Protein AF-A0A928PM96-F1 (afdb_monomer)

Radius of gyration: 25.69 Å; Cα contacts (8 Å, |Δi|>4): 127; chains: 1; bounding box: 66×66×47 Å

Sequence (135 aa):
MKKVIIVISLVLMIITLSACSSIPDGNETTSTATNEASQTASESTTKKPQATEMKVNIRINGKTFSATLEDNEAANELYEIIKNDGLTVGMSDYSGFEKVGALGHTLTSNDKQTTTEAGDIVLYQSNQIVMFYGS

Nearest PDB structures (foldseek):
  9e7f-assembly1_AE  TM=3.418E-01  e=8.487E-01  Pyrobaculum calidifontis JCM 11548
  3ic3-assembly3_D  TM=2.717E-01  e=2.785E+00  Rhodopseudomonas palustris
  3ic3-assembly3_B  TM=2.658E-01  e=3.577E+00  Rhodopseudomonas palustris

Solvent-accessible surface area (backbone atoms only — not comparable to full-atom values): 9470 Å² total; per-residue (Å²): 141,80,89,83,84,81,77,86,80,88,77,84,78,88,79,78,89,82,86,82,88,88,85,88,79,90,86,86,90,88,84,89,87,90,85,88,81,88,78,94,74,77,88,75,75,72,71,71,72,80,78,73,80,54,68,47,77,48,77,57,97,91,43,77,46,76,48,74,53,65,99,46,72,39,42,51,54,51,48,52,45,40,71,75,73,50,81,86,65,71,66,44,83,44,98,86,25,33,32,42,23,59,64,90,48,78,47,67,69,84,91,68,94,79,87,86,52,60,71,41,74,44,84,40,94,38,31,28,42,34,41,29,72,45,124

Foldseek 3Di:
DDDDDDDDDPDPDDDDDDDDDDDDDDDDDDDDDDDDDDDDDDPPPPPPPPPDFLKDWDADPNDIDIDTFDPDQQSVVVSVCCVPPRFDWDWDDDPNFKIKTFRVDFTDDDDDDDDDDQ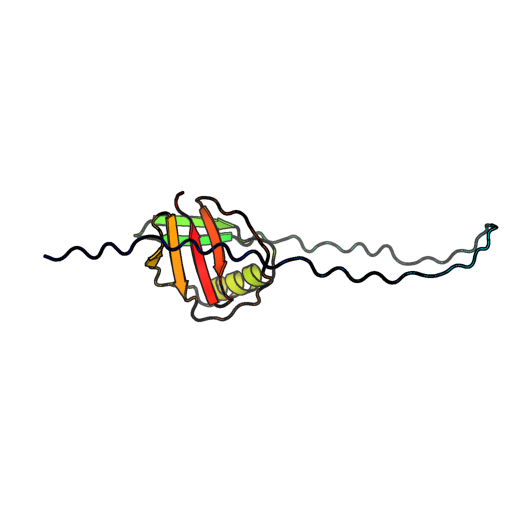QDWDDDPRTMIMHTHHD

Secondary structure (DSSP, 8-state):
------------------------------------------------------EEEEEETTEEEEEEPPSSHHHHHHHHHHHHH------EEETTTEEEEE-SSPPP---------TT-EEEETTTEEEEE---

Structure (mmCIF, N/CA/C/O backbone):
data_AF-A0A928PM96-F1
#
_entry.id   AF-A0A928PM96-F1
#
loop_
_atom_site.group_PDB
_atom_site.id
_atom_site.type_symbol
_atom_site.label_atom_id
_atom_site.label_alt_id
_atom_site.label_comp_id
_atom_site.label_asym_id
_atom_site.label_entity_id
_atom_site.label_seq_id
_atom_site.pdbx_PDB_ins_code
_atom_site.Cartn_x
_atom_site.Cartn_y
_atom_site.Cartn_z
_atom_site.occupancy
_atom_site.B_iso_or_equiv
_atom_site.auth_seq_id
_atom_site.auth_comp_id
_atom_site.auth_asym_id
_atom_site.auth_atom_id
_atom_site.pdbx_PDB_model_num
ATOM 1 N N . MET A 1 1 ? -18.431 -29.419 -16.227 1.00 45.66 1 MET A N 1
ATOM 2 C CA . MET A 1 1 ? -18.097 -29.583 -17.664 1.00 45.66 1 MET A CA 1
ATOM 3 C C . MET A 1 1 ? -18.118 -28.178 -18.253 1.00 45.66 1 MET A C 1
ATOM 5 O O . MET A 1 1 ? -19.165 -27.564 -18.188 1.00 45.66 1 MET A O 1
ATOM 9 N N . LYS A 1 2 ? -17.035 -27.541 -18.691 1.00 41.59 2 LYS A N 1
ATOM 10 C CA . LYS A 1 2 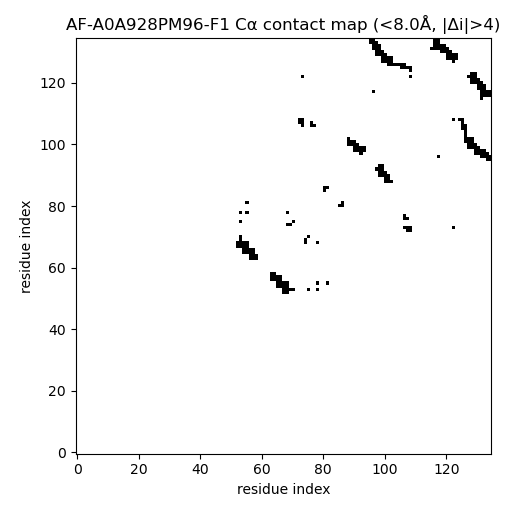? -15.971 -27.964 -19.609 1.00 41.59 2 LYS A CA 1
ATOM 11 C C . LYS A 1 2 ? -14.676 -27.228 -19.216 1.00 41.59 2 LYS A C 1
ATOM 13 O O . LYS A 1 2 ? -14.733 -26.095 -18.755 1.00 41.59 2 LYS A O 1
ATOM 18 N N . LYS A 1 3 ? -13.536 -27.901 -19.356 1.00 44.38 3 LYS A N 1
ATOM 19 C CA . LYS A 1 3 ? -12.199 -27.360 -19.080 1.00 44.38 3 LYS A CA 1
ATOM 20 C C . LYS A 1 3 ? -11.862 -26.317 -20.150 1.00 44.38 3 LYS A C 1
ATOM 22 O O . LYS A 1 3 ? -11.991 -26.632 -21.330 1.00 44.38 3 LYS A O 1
ATOM 27 N N . VAL A 1 4 ? -11.421 -25.128 -19.753 1.00 59.22 4 VAL A N 1
ATOM 28 C CA . VAL A 1 4 ? -10.794 -24.161 -20.664 1.00 59.22 4 VAL A CA 1
ATOM 29 C C . VAL A 1 4 ? -9.331 -24.073 -20.258 1.00 59.22 4 VAL A C 1
ATOM 31 O O . VAL A 1 4 ? -8.965 -23.385 -19.314 1.00 59.22 4 VAL A O 1
ATOM 34 N N . ILE A 1 5 ? -8.521 -24.889 -20.926 1.00 57.34 5 ILE A N 1
ATOM 35 C CA . ILE A 1 5 ? -7.063 -24.822 -20.903 1.00 57.34 5 ILE A CA 1
ATOM 36 C C . ILE A 1 5 ? -6.709 -23.884 -22.054 1.00 57.34 5 ILE A C 1
ATOM 38 O O . ILE A 1 5 ? -6.919 -24.253 -23.208 1.00 57.34 5 ILE A O 1
ATOM 42 N N . ILE A 1 6 ? -6.223 -22.680 -21.760 1.00 58.38 6 ILE A N 1
ATOM 43 C CA . ILE A 1 6 ? -5.577 -21.840 -22.771 1.00 58.38 6 ILE A CA 1
ATOM 44 C C . ILE A 1 6 ? -4.094 -21.808 -22.438 1.00 58.38 6 ILE A C 1
ATOM 46 O O . ILE A 1 6 ? -3.660 -21.345 -21.387 1.00 58.38 6 ILE A O 1
ATOM 50 N N . VAL A 1 7 ? -3.366 -22.438 -23.347 1.00 54.06 7 VAL A N 1
ATOM 51 C CA . VAL A 1 7 ? -1.934 -22.667 -23.354 1.00 54.06 7 VAL A CA 1
ATOM 52 C C . VAL A 1 7 ? -1.211 -21.351 -23.638 1.00 54.06 7 VAL A C 1
ATOM 54 O O . VAL A 1 7 ? -1.575 -20.611 -24.546 1.00 54.06 7 VAL A O 1
ATOM 57 N N . ILE A 1 8 ? -0.181 -21.115 -22.830 1.00 50.91 8 ILE A N 1
ATOM 58 C CA . ILE A 1 8 ? 1.016 -20.294 -23.044 1.00 50.91 8 ILE A CA 1
ATOM 59 C C . ILE A 1 8 ? 1.237 -19.882 -24.510 1.00 50.91 8 ILE A C 1
ATOM 61 O O . ILE A 1 8 ? 1.482 -20.724 -25.372 1.00 50.91 8 ILE A O 1
ATOM 65 N N . SER A 1 9 ? 1.277 -18.573 -24.761 1.00 45.69 9 SER A N 1
ATOM 66 C CA . SER A 1 9 ? 1.987 -18.006 -25.909 1.00 45.69 9 SER A CA 1
ATOM 67 C C . SER A 1 9 ? 2.975 -16.964 -25.395 1.00 45.69 9 SER A C 1
ATOM 69 O O . SER A 1 9 ? 2.688 -15.777 -25.275 1.00 45.69 9 SER A O 1
ATOM 71 N N . LEU A 1 10 ? 4.140 -17.476 -25.005 1.00 47.78 10 LEU A N 1
ATOM 72 C CA . LEU A 1 10 ? 5.352 -16.716 -24.756 1.00 47.78 10 LEU A CA 1
ATOM 73 C C . LEU A 1 10 ? 5.853 -16.203 -26.117 1.00 47.78 10 LEU A C 1
ATOM 75 O O . LEU A 1 10 ? 6.568 -16.913 -26.819 1.00 47.78 10 LEU A O 1
ATOM 79 N N . VAL A 1 11 ? 5.449 -14.997 -26.519 1.00 52.41 11 VAL A N 1
ATOM 80 C CA . VAL A 1 11 ? 6.060 -14.303 -27.663 1.00 52.41 11 VAL A CA 1
ATOM 81 C C . VAL A 1 11 ? 7.069 -13.307 -27.115 1.00 52.41 11 VAL A C 1
ATOM 83 O O . VAL A 1 11 ? 6.766 -12.163 -26.793 1.00 52.41 11 VAL A O 1
ATOM 86 N N . LEU A 1 12 ? 8.294 -13.807 -26.985 1.00 50.94 12 LEU A N 1
ATOM 87 C CA . LEU A 1 12 ? 9.506 -13.034 -26.785 1.00 50.94 12 LEU A CA 1
ATOM 88 C C . LEU A 1 12 ? 9.790 -12.263 -28.084 1.00 50.94 12 LEU A C 1
ATOM 90 O O . LEU A 1 12 ? 10.369 -12.817 -29.018 1.00 50.94 12 LEU A O 1
ATOM 94 N N . MET A 1 13 ? 9.355 -11.005 -28.175 1.00 56.62 13 MET A N 1
ATOM 95 C CA . MET A 1 13 ? 9.709 -10.138 -29.300 1.00 56.62 13 MET A CA 1
ATOM 96 C C . MET A 1 13 ? 10.892 -9.254 -28.911 1.00 56.62 13 MET A C 1
ATOM 98 O O . MET A 1 13 ? 10.751 -8.169 -28.356 1.00 56.62 13 MET A O 1
ATOM 102 N N . ILE A 1 14 ? 12.079 -9.784 -29.197 1.00 59.72 14 ILE A N 1
ATOM 103 C CA . ILE A 1 14 ? 13.345 -9.059 -29.250 1.00 59.72 14 ILE A CA 1
ATOM 104 C C . ILE A 1 14 ? 13.252 -8.107 -30.445 1.00 59.72 14 ILE A C 1
ATOM 106 O O . ILE A 1 14 ? 13.173 -8.571 -31.582 1.00 59.72 14 ILE A O 1
ATOM 110 N N . ILE A 1 15 ? 13.273 -6.794 -30.209 1.00 63.81 15 ILE A N 1
ATOM 111 C CA . ILE A 1 15 ? 13.568 -5.817 -31.261 1.00 63.81 15 ILE A CA 1
ATOM 112 C C . ILE A 1 15 ? 14.792 -5.009 -30.844 1.00 63.81 15 ILE A C 1
ATOM 114 O O . ILE A 1 15 ? 14.947 -4.554 -29.715 1.00 63.81 15 ILE A O 1
ATOM 118 N N . THR A 1 16 ? 15.697 -4.977 -31.805 1.00 57.91 16 THR A N 1
ATOM 119 C CA . THR A 1 16 ? 17.129 -4.744 -31.758 1.00 57.91 16 THR A CA 1
ATOM 120 C C . THR A 1 16 ? 17.521 -3.286 -31.553 1.00 57.91 16 THR A C 1
ATOM 122 O O . THR A 1 16 ? 16.841 -2.366 -32.002 1.00 57.91 16 THR A O 1
ATOM 125 N N . LEU A 1 17 ? 18.694 -3.119 -30.937 1.00 50.19 17 LEU A N 1
ATOM 126 C CA . LEU A 1 17 ? 19.433 -1.875 -30.763 1.00 50.19 17 LEU A CA 1
ATOM 127 C C . LEU A 1 17 ? 19.560 -1.105 -32.086 1.00 50.19 17 LEU A C 1
ATOM 129 O O . LEU A 1 17 ? 20.032 -1.652 -33.082 1.00 50.19 17 LEU A O 1
ATOM 133 N N . SER A 1 18 ? 19.228 0.184 -32.061 1.00 65.88 18 SER A N 1
ATOM 134 C CA . SER A 1 18 ? 19.716 1.146 -33.050 1.00 65.88 18 SER A CA 1
ATOM 135 C C . SER A 1 18 ? 20.795 2.000 -32.398 1.00 65.88 18 SER A C 1
ATOM 137 O O . SER A 1 18 ? 20.521 2.842 -31.547 1.00 65.88 18 SER A O 1
ATOM 139 N N . ALA A 1 19 ? 22.034 1.725 -32.792 1.00 53.25 19 ALA A N 1
ATOM 140 C CA . ALA A 1 19 ? 23.171 2.600 -32.595 1.00 53.25 19 ALA A CA 1
ATOM 141 C C . ALA A 1 19 ? 23.135 3.704 -33.657 1.00 53.25 19 ALA A C 1
ATOM 143 O O . ALA A 1 19 ? 22.989 3.404 -34.839 1.00 53.25 19 ALA A O 1
ATOM 144 N N . CYS A 1 20 ? 23.345 4.952 -33.247 1.00 60.03 20 CYS A N 1
ATOM 145 C CA . CYS A 1 20 ? 23.927 5.962 -34.121 1.00 60.03 20 CYS A CA 1
ATOM 146 C C . CYS A 1 20 ? 24.910 6.814 -33.316 1.00 60.03 20 CYS A C 1
ATOM 148 O O . CYS A 1 20 ? 24.553 7.514 -32.373 1.00 60.03 20 CYS A O 1
ATOM 150 N N . SER A 1 21 ? 26.171 6.677 -33.711 1.00 49.62 21 SER A N 1
ATOM 151 C CA . SER A 1 21 ? 27.347 7.445 -33.328 1.00 49.62 21 SER A CA 1
ATOM 152 C C . SER A 1 21 ? 27.340 8.842 -33.945 1.00 49.62 21 SER A C 1
ATOM 154 O O . SER A 1 21 ? 26.941 8.989 -35.099 1.00 49.62 21 SER A O 1
ATOM 156 N N . SER A 1 22 ? 27.903 9.832 -33.249 1.00 48.06 22 SER A N 1
ATOM 157 C CA . SER A 1 22 ? 28.513 11.031 -33.851 1.00 48.06 22 SER A CA 1
ATOM 158 C C . SER A 1 22 ? 29.501 11.672 -32.860 1.00 48.06 22 SER A C 1
ATOM 160 O O . SER A 1 22 ? 29.085 12.233 -31.853 1.00 48.06 22 SER A O 1
ATOM 162 N N . ILE A 1 23 ? 30.800 11.572 -33.155 1.00 48.75 23 ILE A N 1
ATOM 163 C CA . ILE A 1 23 ? 31.916 12.412 -32.664 1.00 48.75 23 ILE A CA 1
ATOM 164 C C . ILE A 1 23 ? 32.693 12.787 -33.938 1.00 48.75 23 ILE A C 1
ATOM 166 O O . ILE A 1 23 ? 32.876 11.892 -34.771 1.00 48.75 23 ILE A O 1
ATOM 170 N N . PRO A 1 24 ? 32.994 14.075 -34.195 1.00 51.25 24 PRO A N 1
ATOM 171 C CA . PRO A 1 24 ? 34.312 14.695 -33.903 1.00 51.25 24 PRO A CA 1
ATOM 172 C C . PRO A 1 24 ? 34.159 16.167 -33.447 1.00 51.25 24 PRO A C 1
ATOM 174 O O . PRO A 1 24 ? 33.060 16.706 -33.503 1.00 51.25 24 PRO A O 1
ATOM 177 N N . ASP A 1 25 ? 35.136 16.957 -33.004 1.00 40.59 25 ASP A N 1
ATOM 178 C CA . ASP A 1 25 ? 36.576 16.911 -32.690 1.00 40.59 25 ASP A CA 1
ATOM 179 C C . ASP A 1 25 ? 36.771 18.171 -31.794 1.00 40.59 25 ASP A C 1
ATOM 181 O O . ASP A 1 25 ? 36.075 19.169 -31.976 1.00 40.59 25 ASP A O 1
ATOM 185 N N . GLY A 1 26 ? 37.545 18.164 -30.710 1.00 35.50 26 GLY A N 1
ATOM 186 C CA . GLY A 1 26 ? 38.977 18.455 -30.766 1.00 35.50 26 GLY A CA 1
ATOM 187 C C . GLY A 1 26 ? 39.279 19.963 -30.679 1.00 35.50 26 GLY A C 1
ATOM 188 O O . GLY A 1 26 ? 39.233 20.651 -31.691 1.00 35.50 26 GLY A O 1
ATOM 189 N N . ASN A 1 27 ? 39.641 20.468 -29.490 1.00 37.88 27 ASN A N 1
ATOM 190 C CA . ASN A 1 27 ? 40.801 21.360 -29.339 1.00 37.88 27 ASN A CA 1
ATOM 191 C C . ASN A 1 27 ? 41.249 21.466 -27.869 1.00 37.88 27 ASN A C 1
ATOM 193 O O . ASN A 1 27 ? 40.446 21.641 -26.955 1.00 37.88 27 ASN A O 1
ATOM 197 N N . GLU A 1 28 ? 42.558 21.357 -27.693 1.00 41.72 28 GLU A N 1
ATOM 198 C CA . GLU A 1 28 ? 43.334 21.407 -26.460 1.00 41.72 28 GLU A CA 1
ATOM 199 C C . GLU A 1 28 ? 43.446 22.838 -25.901 1.00 41.72 28 GLU A C 1
ATOM 201 O O . GLU A 1 28 ? 43.361 23.805 -26.658 1.00 41.72 28 GLU A O 1
ATOM 206 N N . THR A 1 29 ? 43.753 22.994 -24.605 1.00 30.45 29 THR A N 1
ATOM 207 C CA . THR A 1 29 ? 45.004 23.648 -24.139 1.00 30.45 29 THR A CA 1
ATOM 208 C C . THR A 1 29 ? 45.041 23.818 -22.612 1.00 30.45 29 THR A C 1
ATOM 210 O O . THR A 1 29 ? 44.060 24.142 -21.948 1.00 30.45 29 THR A O 1
ATOM 213 N N . THR A 1 30 ? 46.244 23.575 -22.103 1.00 29.69 30 THR A N 1
ATOM 214 C CA . THR A 1 30 ? 46.746 23.385 -20.739 1.00 29.69 30 THR A CA 1
ATOM 215 C C . THR A 1 30 ? 47.141 24.692 -20.011 1.00 29.69 30 THR A C 1
ATOM 217 O O . THR A 1 30 ? 47.487 25.675 -20.661 1.00 29.69 30 THR A O 1
ATOM 220 N N . SER A 1 31 ? 47.210 24.615 -18.666 1.00 38.25 31 SER A N 1
ATOM 221 C CA . SER A 1 31 ? 48.048 25.379 -17.696 1.00 38.25 31 SER A CA 1
ATOM 222 C C . SER A 1 31 ? 47.416 26.458 -16.787 1.00 38.25 31 SER A C 1
ATOM 224 O O . SER A 1 31 ? 47.303 27.623 -17.142 1.00 38.25 31 SER A O 1
ATOM 226 N N . THR A 1 32 ? 47.121 26.028 -15.550 1.00 32.72 32 THR A N 1
ATOM 227 C CA . THR A 1 32 ? 47.661 26.475 -14.236 1.00 32.72 32 THR A CA 1
ATOM 228 C C . THR A 1 32 ? 47.947 27.962 -13.946 1.00 32.72 32 THR A C 1
ATOM 230 O O . THR A 1 32 ? 48.892 28.512 -14.498 1.00 32.72 32 THR A O 1
ATOM 233 N N . ALA A 1 33 ? 47.293 28.525 -12.909 1.00 40.47 33 ALA A N 1
ATOM 234 C CA . ALA A 1 33 ? 47.931 29.212 -11.761 1.00 40.47 33 ALA A CA 1
ATOM 235 C C . ALA A 1 33 ? 46.908 29.630 -10.676 1.00 40.47 33 ALA A C 1
ATOM 237 O O . ALA A 1 33 ? 45.838 30.158 -10.967 1.00 40.47 33 ALA A O 1
ATOM 238 N N . THR A 1 34 ? 47.281 29.386 -9.421 1.00 29.25 34 THR A N 1
ATOM 239 C CA . THR A 1 34 ? 46.558 29.618 -8.160 1.00 29.25 34 THR A CA 1
ATOM 240 C C . THR A 1 34 ? 46.761 31.050 -7.632 1.00 29.25 34 THR A C 1
ATOM 242 O O . THR A 1 34 ? 47.887 31.538 -7.677 1.00 29.25 34 THR A O 1
ATOM 245 N N . ASN A 1 35 ? 45.715 31.700 -7.092 1.00 40.81 35 ASN A N 1
ATOM 246 C CA . ASN A 1 35 ? 45.620 32.178 -5.690 1.00 40.81 35 ASN A CA 1
ATOM 247 C C . ASN A 1 35 ? 44.539 33.263 -5.469 1.00 40.81 35 ASN A C 1
ATOM 249 O O . ASN A 1 35 ? 44.588 34.346 -6.038 1.00 40.81 35 ASN A O 1
ATOM 253 N N . GLU A 1 36 ? 43.617 32.910 -4.564 1.00 40.88 36 GLU A N 1
ATOM 254 C CA . GLU A 1 36 ? 43.067 33.672 -3.426 1.00 40.88 36 GLU A CA 1
ATOM 255 C C . GLU A 1 36 ? 42.461 35.078 -3.607 1.00 40.88 36 GLU A C 1
ATOM 257 O O . GLU A 1 36 ? 43.168 36.066 -3.756 1.00 40.88 36 GLU A O 1
ATOM 262 N N . ALA A 1 37 ? 41.149 35.183 -3.343 1.00 35.25 37 ALA A N 1
ATOM 263 C CA . ALA A 1 37 ? 40.625 36.049 -2.277 1.00 35.25 37 ALA A CA 1
ATOM 264 C C . ALA A 1 37 ? 39.159 35.703 -1.941 1.00 35.25 37 ALA A C 1
ATOM 266 O O . ALA A 1 37 ? 38.254 35.868 -2.751 1.00 35.25 37 ALA A O 1
ATOM 267 N N . SER A 1 38 ? 3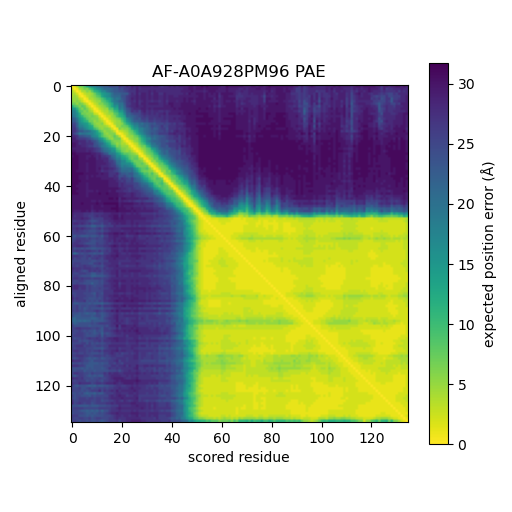8.984 35.213 -0.712 1.00 34.97 38 SER A N 1
ATOM 268 C CA . SER A 1 38 ? 37.846 35.354 0.207 1.00 34.97 38 SER A CA 1
ATOM 269 C C . SER A 1 38 ? 36.524 35.938 -0.316 1.00 34.97 38 SER A C 1
ATOM 2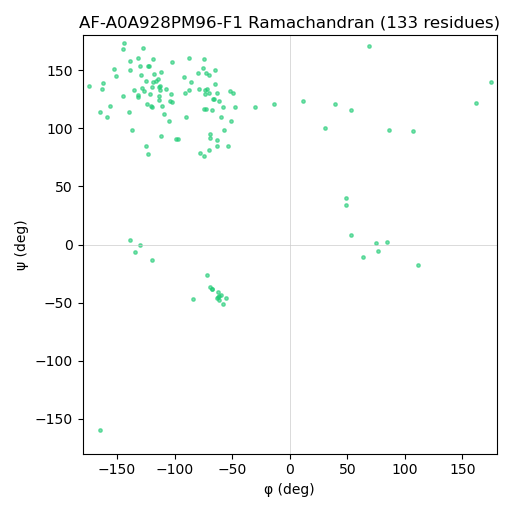71 O O . SER A 1 38 ? 36.456 37.116 -0.662 1.00 34.97 38 SER A O 1
ATOM 273 N N . GLN A 1 39 ? 35.440 35.170 -0.156 1.00 37.19 39 GLN A N 1
ATOM 274 C CA . GLN A 1 39 ? 34.208 35.692 0.439 1.00 37.19 39 GLN A CA 1
ATOM 275 C C . GLN A 1 39 ? 33.364 34.566 1.052 1.00 37.19 39 GLN A C 1
ATOM 277 O O . GLN A 1 39 ? 32.922 33.634 0.387 1.00 37.19 39 GLN A O 1
ATOM 282 N N . THR A 1 40 ? 33.173 34.698 2.362 1.00 38.00 40 THR A N 1
ATOM 283 C CA . THR A 1 40 ? 32.142 34.097 3.207 1.00 38.00 40 THR A CA 1
ATOM 284 C C . THR A 1 40 ? 30.828 33.846 2.467 1.00 38.00 40 THR A C 1
ATOM 286 O O . THR A 1 40 ? 30.148 34.790 2.072 1.00 38.00 40 THR A O 1
ATOM 289 N N . ALA A 1 41 ? 30.412 32.584 2.377 1.00 39.66 41 ALA A N 1
ATOM 290 C CA . ALA A 1 41 ? 29.046 32.216 2.032 1.00 39.66 41 ALA A CA 1
ATOM 291 C C . ALA A 1 41 ? 28.590 31.072 2.940 1.00 39.66 41 ALA A C 1
ATOM 293 O O . ALA A 1 41 ? 28.931 29.913 2.741 1.00 39.66 41 ALA A O 1
ATOM 294 N N . SER A 1 42 ? 27.860 31.487 3.974 1.00 35.12 42 SER A N 1
ATOM 295 C CA . SER A 1 42 ? 26.757 30.786 4.622 1.00 35.12 42 SER A CA 1
ATOM 296 C C . SER A 1 42 ? 26.832 29.259 4.614 1.00 35.12 42 SER A C 1
ATOM 298 O O . SER A 1 42 ? 26.424 28.583 3.670 1.00 35.12 42 SER A O 1
ATOM 300 N N . GLU A 1 43 ? 27.272 28.740 5.756 1.00 41.59 43 GLU A N 1
ATOM 301 C CA . GLU A 1 43 ? 26.956 27.410 6.251 1.00 41.59 43 GLU A CA 1
ATOM 302 C C . GLU A 1 43 ? 25.425 27.252 6.283 1.00 41.59 43 GLU A C 1
ATOM 304 O O . GLU A 1 43 ? 24.751 27.505 7.283 1.00 41.59 43 GLU A O 1
ATOM 309 N N . SER A 1 44 ? 24.854 26.875 5.139 1.00 38.34 44 SER A N 1
ATOM 310 C CA . SER A 1 44 ? 23.484 26.396 5.043 1.00 38.34 44 SER A CA 1
ATOM 311 C C . SER A 1 44 ? 23.466 25.028 5.702 1.00 38.34 44 SER A C 1
ATOM 313 O O . SER A 1 44 ? 23.546 23.988 5.055 1.00 38.34 44 SER A O 1
ATOM 315 N N . THR A 1 45 ? 23.390 25.041 7.031 1.00 35.94 45 THR A N 1
ATOM 316 C CA . THR A 1 45 ? 22.874 23.910 7.787 1.00 35.94 45 THR A CA 1
ATOM 317 C C . THR A 1 45 ? 21.422 23.759 7.357 1.00 35.94 45 THR A C 1
ATOM 319 O O . THR A 1 45 ? 20.507 24.295 7.985 1.00 35.94 45 THR A O 1
ATOM 322 N N . THR A 1 46 ? 21.194 23.047 6.254 1.00 35.22 46 THR A N 1
ATOM 323 C CA . THR A 1 46 ? 19.900 22.444 5.977 1.00 35.22 46 THR A CA 1
ATOM 324 C C . THR A 1 46 ? 19.697 21.448 7.103 1.00 35.22 46 THR A C 1
ATOM 326 O O . THR A 1 46 ? 20.135 20.300 7.037 1.00 35.22 46 THR A O 1
ATOM 329 N N . LYS A 1 47 ? 19.081 21.906 8.197 1.00 42.03 47 LYS A N 1
ATOM 330 C CA . LYS A 1 47 ? 18.444 21.003 9.140 1.00 42.03 47 LYS A CA 1
ATOM 331 C C . LYS A 1 47 ? 17.442 20.219 8.309 1.00 42.03 47 LYS A C 1
ATOM 333 O O . LYS A 1 47 ? 16.375 20.738 7.992 1.00 42.03 47 LYS A O 1
ATOM 338 N N . LYS A 1 48 ? 17.823 19.001 7.908 1.00 45.03 48 LYS A N 1
ATOM 339 C CA . LYS A 1 48 ? 16.885 18.001 7.413 1.00 45.03 48 LYS A CA 1
ATOM 340 C C . LYS A 1 48 ? 15.747 18.004 8.436 1.00 45.03 48 LYS A C 1
ATOM 342 O O . LYS A 1 48 ? 16.043 17.799 9.621 1.00 45.03 48 LYS A O 1
ATOM 347 N N . PRO A 1 49 ? 14.504 18.342 8.051 1.00 48.94 49 PRO A N 1
ATOM 348 C CA . PRO A 1 49 ? 13.396 18.233 8.978 1.00 48.94 49 PRO A CA 1
ATOM 349 C C . PRO A 1 49 ? 13.440 16.816 9.539 1.00 48.94 49 PRO A C 1
ATOM 351 O O . PRO A 1 49 ? 13.690 15.856 8.808 1.00 48.94 49 PRO A O 1
ATOM 354 N N . GLN A 1 50 ? 13.333 16.714 10.860 1.00 45.06 50 GLN A N 1
ATOM 355 C CA . GLN A 1 50 ? 13.271 15.444 11.561 1.00 45.06 50 GLN A CA 1
ATOM 356 C C . GLN A 1 50 ? 12.176 14.618 10.885 1.00 45.06 50 GLN A C 1
ATOM 358 O O . GLN A 1 50 ? 10.999 14.963 10.991 1.00 45.06 50 GLN A O 1
ATOM 363 N N . ALA A 1 51 ? 12.582 13.606 10.112 1.00 60.59 51 ALA A N 1
ATOM 364 C CA . ALA A 1 51 ? 11.664 12.780 9.349 1.00 60.59 51 ALA A CA 1
ATOM 365 C C . ALA A 1 51 ? 10.709 12.140 10.354 1.00 60.59 51 ALA A C 1
ATOM 367 O O . ALA A 1 51 ? 11.118 11.342 11.199 1.00 60.59 51 ALA A O 1
ATOM 368 N N . THR A 1 52 ? 9.454 12.577 10.330 1.00 70.88 52 THR A N 1
ATOM 369 C CA . THR A 1 52 ? 8.414 11.919 11.107 1.00 70.88 52 THR A CA 1
ATOM 370 C C . THR A 1 52 ? 8.158 10.606 10.390 1.00 70.88 52 THR A C 1
ATOM 372 O O . THR A 1 52 ? 7.806 10.619 9.215 1.00 70.88 52 THR A O 1
ATOM 375 N N . GLU A 1 53 ? 8.415 9.475 11.047 1.00 88.25 53 GLU A N 1
ATOM 376 C CA . GLU A 1 53 ? 8.167 8.168 10.437 1.00 88.25 53 GLU A CA 1
ATOM 377 C C . GLU A 1 53 ? 6.685 8.060 10.051 1.00 88.25 53 GLU A C 1
ATOM 379 O O . GLU A 1 53 ? 5.809 8.119 10.917 1.00 88.25 53 GLU A O 1
ATOM 384 N N . MET A 1 54 ? 6.404 7.894 8.756 1.00 96.62 54 MET A N 1
ATOM 385 C CA . MET A 1 54 ? 5.048 7.727 8.227 1.00 96.62 54 MET A CA 1
ATOM 386 C C . MET A 1 54 ? 4.524 6.323 8.536 1.00 96.62 54 MET A C 1
ATOM 388 O O . MET A 1 54 ? 4.515 5.432 7.687 1.00 96.62 54 MET A O 1
ATOM 392 N N . LYS A 1 55 ? 4.122 6.102 9.789 1.00 97.50 55 LYS A N 1
ATOM 393 C CA . LYS A 1 55 ? 3.554 4.833 10.254 1.00 97.50 55 LYS A CA 1
ATOM 394 C C . LYS A 1 55 ? 2.040 4.820 10.122 1.00 97.50 55 LYS A C 1
ATOM 396 O O . LYS A 1 55 ? 1.357 5.712 10.621 1.00 97.50 55 LYS A O 1
ATOM 401 N N . VAL A 1 56 ? 1.513 3.757 9.527 1.00 97.56 56 VAL A N 1
ATOM 402 C CA . VAL A 1 56 ? 0.075 3.521 9.364 1.00 97.56 56 VAL A CA 1
ATOM 403 C C . VAL A 1 56 ? -0.337 2.194 9.996 1.00 97.56 56 VAL A C 1
ATOM 405 O O . VAL A 1 56 ? 0.462 1.261 10.116 1.00 97.56 56 VAL A O 1
ATOM 408 N N . ASN A 1 57 ? -1.603 2.106 10.406 1.00 98.00 57 ASN A N 1
ATOM 409 C CA . ASN A 1 57 ? -2.224 0.863 10.855 1.00 98.00 57 ASN A CA 1
ATOM 410 C C . ASN A 1 57 ? -3.122 0.316 9.747 1.00 98.00 57 ASN A C 1
ATOM 412 O O . ASN A 1 57 ? -3.987 1.025 9.239 1.00 98.00 57 ASN A O 1
ATOM 416 N N . ILE A 1 58 ? -2.955 -0.959 9.414 1.00 97.75 58 ILE A N 1
ATOM 417 C CA . ILE A 1 58 ? -3.707 -1.648 8.365 1.00 97.75 58 ILE A CA 1
ATOM 418 C C . ILE A 1 58 ? -4.573 -2.710 9.030 1.00 97.75 58 ILE A C 1
ATOM 420 O O . ILE A 1 58 ? -4.065 -3.566 9.754 1.00 97.75 58 ILE A O 1
ATOM 424 N N . ARG A 1 59 ? -5.887 -2.674 8.795 1.00 98.06 59 ARG A N 1
ATOM 425 C CA . ARG A 1 59 ? -6.830 -3.634 9.378 1.00 98.06 59 ARG A CA 1
ATOM 426 C C . ARG A 1 59 ? -7.394 -4.561 8.307 1.00 98.06 59 ARG A C 1
ATOM 428 O O . ARG A 1 59 ? -8.085 -4.110 7.404 1.00 98.06 59 ARG A O 1
ATOM 435 N N . ILE A 1 60 ? -7.150 -5.863 8.447 1.00 95.31 60 ILE A N 1
ATOM 436 C CA . ILE A 1 60 ? -7.616 -6.907 7.520 1.00 95.31 60 ILE A CA 1
ATOM 437 C C . ILE A 1 60 ? -8.241 -8.031 8.344 1.00 95.31 60 ILE A C 1
ATOM 439 O O . ILE A 1 60 ? -7.615 -8.548 9.268 1.00 95.31 60 ILE A O 1
ATOM 443 N N . ASN A 1 61 ? -9.482 -8.418 8.034 1.00 94.50 61 ASN A N 1
ATOM 444 C CA . ASN A 1 61 ? -10.200 -9.503 8.723 1.00 94.50 61 ASN A CA 1
ATOM 445 C C . ASN A 1 61 ? -10.167 -9.387 10.262 1.00 94.50 61 ASN A C 1
ATOM 447 O O . ASN A 1 61 ? -9.962 -10.366 10.978 1.00 94.50 61 ASN A O 1
ATOM 451 N N . GLY A 1 62 ? -10.312 -8.165 10.782 1.00 95.75 62 GLY A N 1
ATOM 452 C CA . GLY A 1 62 ? -10.303 -7.884 12.220 1.00 95.75 62 GLY A CA 1
ATOM 453 C C . GLY A 1 62 ? -8.923 -7.883 12.890 1.00 95.75 62 GLY A C 1
ATOM 454 O O . GLY A 1 62 ? -8.833 -7.499 14.058 1.00 95.75 62 GLY A O 1
ATOM 455 N N . LYS A 1 63 ? -7.856 -8.246 12.170 1.00 97.25 63 LYS A N 1
ATOM 456 C CA . LYS A 1 63 ? -6.464 -8.154 12.627 1.00 97.25 63 LYS A CA 1
ATOM 457 C C . LYS A 1 63 ? -5.864 -6.817 12.209 1.00 97.25 63 LYS A C 1
ATOM 459 O O . LYS A 1 63 ? -6.185 -6.317 11.134 1.00 97.25 63 LYS A O 1
ATOM 464 N N . THR A 1 64 ? -5.005 -6.259 13.054 1.00 97.88 64 THR A N 1
ATOM 465 C CA . THR A 1 64 ? -4.306 -4.998 12.789 1.00 97.88 64 THR A CA 1
ATOM 466 C C . THR A 1 64 ? -2.818 -5.268 12.611 1.00 97.88 64 THR A C 1
ATOM 468 O O . THR A 1 64 ? -2.214 -5.965 13.424 1.00 97.88 64 THR A O 1
ATOM 471 N N . PHE A 1 65 ? -2.251 -4.692 11.562 1.00 96.44 65 PHE A N 1
ATOM 472 C CA . PHE A 1 65 ? -0.834 -4.690 11.224 1.00 96.44 65 PHE A CA 1
ATOM 473 C C . PHE A 1 65 ? -0.336 -3.245 11.214 1.00 96.44 65 PHE A C 1
ATOM 475 O O . PHE A 1 65 ? -1.137 -2.318 11.082 1.00 96.44 65 PHE A O 1
ATOM 482 N N . SER A 1 66 ? 0.972 -3.051 11.333 1.00 97.00 66 SER A N 1
ATOM 483 C CA . SER A 1 66 ? 1.598 -1.741 11.1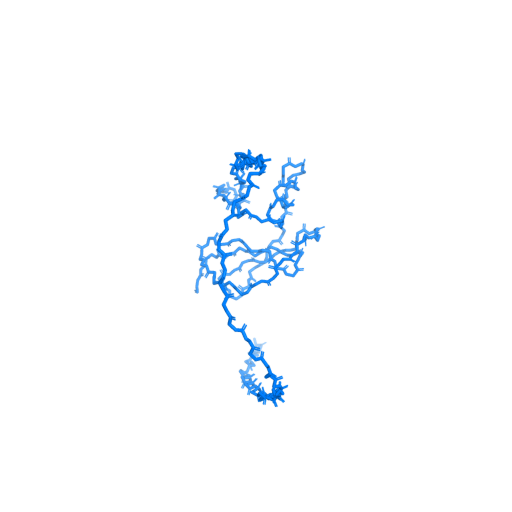68 1.00 97.00 66 SER A CA 1
ATOM 484 C C . SER A 1 66 ? 2.525 -1.779 9.964 1.00 97.00 66 SER A C 1
ATOM 486 O O . SER A 1 66 ? 3.208 -2.780 9.755 1.00 97.00 66 SER A O 1
ATOM 488 N N . ALA A 1 67 ? 2.535 -0.698 9.192 1.00 97.06 67 ALA A N 1
ATOM 489 C CA . ALA A 1 67 ? 3.471 -0.489 8.100 1.00 97.06 67 ALA A CA 1
ATOM 490 C C . ALA A 1 67 ? 4.119 0.888 8.242 1.00 97.06 67 ALA A C 1
ATOM 492 O O . ALA A 1 67 ? 3.475 1.842 8.685 1.00 97.06 67 ALA A O 1
ATOM 493 N N . THR A 1 68 ? 5.384 0.982 7.849 1.00 97.50 68 THR A N 1
ATOM 494 C CA . THR A 1 68 ? 6.086 2.254 7.678 1.00 97.50 68 THR A CA 1
ATOM 495 C C . THR A 1 68 ? 6.162 2.530 6.185 1.00 97.50 68 THR A C 1
ATOM 497 O O . THR A 1 68 ? 6.657 1.688 5.440 1.00 97.50 68 THR A O 1
ATOM 500 N N . LEU A 1 69 ? 5.652 3.677 5.750 1.00 97.31 69 LEU A N 1
ATOM 501 C CA . LEU A 1 69 ? 5.701 4.083 4.350 1.00 97.31 69 LEU A CA 1
ATOM 502 C C . LEU A 1 69 ? 7.088 4.647 4.002 1.00 97.31 69 LEU A C 1
ATOM 504 O O . LEU A 1 69 ? 7.754 5.245 4.850 1.00 97.31 69 LEU A O 1
ATOM 508 N N . GLU A 1 70 ? 7.523 4.442 2.757 1.00 95.69 70 GLU A N 1
ATOM 509 C CA . GLU A 1 70 ? 8.789 4.977 2.239 1.00 95.69 70 GLU A CA 1
ATOM 510 C C . GLU A 1 70 ? 8.759 6.516 2.200 1.00 95.69 70 GLU A C 1
ATOM 512 O O . GLU A 1 70 ? 7.707 7.120 2.020 1.00 95.69 70 GLU A O 1
ATOM 517 N N . ASP A 1 71 ? 9.911 7.170 2.348 1.00 95.56 71 ASP A N 1
ATOM 518 C CA . ASP A 1 71 ? 10.028 8.629 2.230 1.00 95.56 71 ASP A CA 1
ATOM 519 C C . ASP A 1 71 ? 10.019 9.054 0.750 1.00 95.56 71 ASP A C 1
ATOM 521 O O . ASP A 1 71 ? 11.065 9.263 0.131 1.00 95.56 71 ASP A O 1
ATOM 525 N N . ASN A 1 72 ? 8.825 9.098 0.153 1.00 95.25 72 ASN A N 1
ATOM 526 C CA . ASN A 1 72 ? 8.603 9.552 -1.219 1.00 95.25 72 ASN A CA 1
ATOM 527 C C . ASN A 1 72 ? 7.257 10.292 -1.372 1.00 95.25 72 ASN A C 1
ATOM 529 O O . ASN A 1 72 ? 6.428 10.313 -0.463 1.00 95.25 72 ASN A O 1
ATOM 533 N N . GLU A 1 73 ? 7.051 10.953 -2.512 1.00 97.19 73 GLU A N 1
ATOM 534 C CA . GLU A 1 73 ? 5.885 11.820 -2.754 1.00 97.19 73 GLU A CA 1
ATOM 535 C C . GLU A 1 73 ? 4.549 11.060 -2.675 1.00 97.19 73 GLU A C 1
ATOM 537 O O . GLU A 1 73 ? 3.667 11.455 -1.916 1.00 97.19 73 GLU A O 1
ATOM 542 N N . ALA A 1 74 ? 4.448 9.907 -3.344 1.00 97.50 74 ALA A N 1
ATOM 543 C CA . ALA A 1 74 ? 3.280 9.025 -3.294 1.00 97.50 74 ALA A CA 1
ATOM 544 C C . ALA A 1 74 ? 2.901 8.616 -1.862 1.00 97.50 74 ALA A C 1
ATOM 546 O O . ALA A 1 74 ? 1.732 8.635 -1.477 1.00 97.50 74 ALA A O 1
ATOM 547 N N . ALA A 1 75 ? 3.896 8.218 -1.070 1.00 97.44 75 ALA A N 1
ATOM 548 C CA . ALA A 1 75 ? 3.708 7.786 0.305 1.00 97.44 75 ALA A CA 1
ATOM 549 C C . ALA A 1 75 ? 3.257 8.932 1.216 1.00 97.44 75 ALA A C 1
ATOM 551 O O . ALA A 1 75 ? 2.388 8.718 2.060 1.00 97.44 75 ALA A O 1
ATOM 552 N N . ASN A 1 76 ? 3.793 10.139 1.019 1.00 98.00 76 ASN A N 1
ATOM 553 C CA . ASN A 1 76 ? 3.354 11.334 1.739 1.00 98.00 76 ASN A CA 1
ATOM 554 C C . ASN A 1 76 ? 1.888 11.672 1.424 1.00 98.00 76 ASN A C 1
ATOM 556 O O . ASN A 1 76 ? 1.103 11.909 2.342 1.00 98.00 76 ASN A O 1
ATOM 560 N N . GLU A 1 77 ? 1.491 11.641 0.150 1.00 98.31 77 GLU A N 1
ATOM 561 C CA . GLU A 1 77 ? 0.096 11.875 -0.246 1.00 98.31 77 GLU A CA 1
ATOM 562 C C . GLU A 1 77 ? -0.846 10.811 0.335 1.00 98.31 77 GLU A C 1
ATOM 564 O O . GLU A 1 77 ? -1.881 11.144 0.918 1.00 98.31 77 GLU A O 1
ATOM 569 N N . LEU A 1 78 ? -0.464 9.531 0.247 1.00 98.38 78 LEU A N 1
ATOM 570 C CA . LEU A 1 78 ? -1.219 8.429 0.843 1.00 98.38 78 LEU A CA 1
ATOM 571 C C . LEU A 1 78 ? -1.355 8.596 2.363 1.00 98.38 78 LEU A C 1
ATOM 573 O O . LEU A 1 78 ? -2.436 8.379 2.914 1.00 98.38 78 LEU A O 1
ATOM 577 N N . TYR A 1 79 ? -0.273 8.983 3.042 1.00 98.19 79 TYR A N 1
ATOM 578 C CA . TYR A 1 79 ? -0.269 9.214 4.483 1.00 98.19 79 TYR A CA 1
ATOM 579 C C . TYR A 1 79 ? -1.237 10.331 4.876 1.00 98.19 79 TYR A C 1
ATOM 581 O O . TYR A 1 79 ? -2.009 10.158 5.818 1.00 98.19 79 TYR A O 1
ATOM 589 N N . GLU A 1 80 ? -1.252 11.445 4.142 1.00 98.25 80 GLU A N 1
ATOM 590 C CA . GLU A 1 80 ? -2.171 12.549 4.416 1.00 98.25 80 GLU A CA 1
ATOM 591 C C . GLU A 1 80 ? -3.635 12.172 4.141 1.00 98.25 80 GLU A C 1
ATOM 593 O O . GLU A 1 80 ? -4.496 12.515 4.952 1.00 98.25 80 GLU A O 1
ATOM 598 N N . ILE A 1 81 ? -3.930 11.392 3.092 1.00 98.00 81 ILE A N 1
ATOM 599 C CA . ILE A 1 81 ? -5.283 10.842 2.866 1.00 98.00 81 ILE A CA 1
ATOM 600 C C . ILE A 1 81 ? -5.722 9.996 4.070 1.00 98.00 81 ILE A C 1
ATOM 602 O O . ILE A 1 81 ? -6.785 10.223 4.649 1.00 98.00 81 ILE A O 1
ATOM 606 N N . ILE A 1 82 ? -4.878 9.052 4.502 1.00 97.94 82 ILE A N 1
ATOM 607 C CA . ILE A 1 82 ? -5.178 8.165 5.636 1.00 97.94 82 ILE A CA 1
ATOM 608 C C . ILE A 1 82 ? -5.348 8.961 6.934 1.00 97.94 82 ILE A C 1
ATOM 610 O O . ILE A 1 82 ? -6.227 8.653 7.738 1.00 97.94 82 ILE A O 1
ATOM 614 N N . LYS A 1 83 ? -4.504 9.967 7.159 1.00 97.19 83 LYS A N 1
ATOM 615 C CA . LYS A 1 83 ? -4.516 10.787 8.371 1.00 97.19 83 LYS A CA 1
ATOM 616 C C . LYS A 1 83 ? -5.751 11.682 8.462 1.00 97.19 83 LYS A C 1
ATOM 618 O O . LYS A 1 83 ? -6.249 11.878 9.569 1.00 97.19 83 LYS A O 1
ATOM 623 N N . ASN A 1 84 ? -6.227 12.211 7.337 1.00 97.12 84 ASN A N 1
ATOM 624 C CA . ASN A 1 84 ? -7.360 13.134 7.312 1.00 97.12 84 ASN A CA 1
ATOM 625 C C . ASN A 1 84 ? -8.708 12.402 7.313 1.00 97.12 84 ASN A C 1
ATOM 627 O O . ASN A 1 84 ? -9.570 12.730 8.127 1.00 97.12 84 ASN A O 1
ATOM 631 N N . ASP A 1 85 ? -8.864 11.386 6.460 1.00 96.19 85 ASP A N 1
ATOM 632 C CA . ASP A 1 85 ? -10.168 10.762 6.192 1.00 96.19 85 ASP A CA 1
ATOM 633 C C . ASP A 1 85 ? -10.216 9.267 6.552 1.00 96.19 85 ASP A C 1
ATOM 635 O O . ASP A 1 85 ? -11.289 8.659 6.632 1.00 96.19 85 ASP A O 1
ATOM 639 N N . GLY A 1 86 ? -9.054 8.651 6.787 1.00 96.81 86 GLY A N 1
ATOM 640 C CA . GLY A 1 86 ? -8.914 7.201 6.741 1.00 96.81 86 GLY A CA 1
ATOM 641 C C . GLY A 1 86 ? -9.051 6.667 5.312 1.00 96.81 86 GLY A C 1
ATOM 642 O O . GLY A 1 86 ? -9.409 7.376 4.378 1.00 96.81 86 GLY A O 1
ATOM 643 N N . LEU A 1 87 ? -8.757 5.381 5.119 1.00 97.88 87 LEU A N 1
ATOM 644 C CA . LEU A 1 87 ? -8.875 4.752 3.806 1.00 97.88 87 LEU A CA 1
ATOM 645 C C . LEU A 1 87 ? -9.340 3.302 3.938 1.00 97.88 87 LEU A C 1
ATOM 647 O O . LEU A 1 87 ? -8.755 2.513 4.678 1.00 97.88 87 LEU A O 1
ATOM 651 N N . THR A 1 88 ? -10.395 2.948 3.204 1.00 97.94 88 THR A N 1
ATOM 652 C CA . THR A 1 88 ? -10.869 1.565 3.061 1.00 97.94 88 THR A CA 1
ATOM 653 C C . THR A 1 88 ? -10.838 1.187 1.590 1.00 97.94 88 THR A C 1
ATOM 655 O O . THR A 1 88 ? -11.536 1.789 0.782 1.00 97.94 88 THR A O 1
ATOM 658 N N . VAL A 1 89 ? -10.052 0.165 1.254 1.00 98.12 89 VAL A N 1
ATOM 659 C CA . VAL A 1 89 ? -9.891 -0.317 -0.121 1.00 98.12 89 VAL A CA 1
ATOM 660 C C . VAL A 1 89 ? -10.478 -1.718 -0.241 1.00 98.12 89 VAL A C 1
ATOM 662 O O . VAL A 1 89 ? -10.123 -2.621 0.517 1.00 98.12 89 VAL A O 1
ATOM 665 N N . GLY A 1 90 ? -11.364 -1.915 -1.218 1.00 97.88 90 GLY A N 1
ATOM 666 C CA . GLY A 1 90 ? -11.766 -3.252 -1.645 1.00 97.88 90 GLY A CA 1
ATOM 667 C C . GLY A 1 90 ? -10.638 -3.887 -2.454 1.00 97.88 90 GLY A C 1
ATOM 668 O O . GLY A 1 90 ? -10.289 -3.376 -3.515 1.00 97.88 90 GLY A O 1
ATOM 669 N N . MET A 1 91 ? -10.066 -4.983 -1.957 1.00 97.62 91 MET A N 1
ATOM 670 C CA . MET A 1 91 ? -8.928 -5.649 -2.594 1.00 97.62 91 MET A CA 1
ATOM 671 C C . MET A 1 91 ? -9.298 -7.044 -3.099 1.00 97.62 91 MET A C 1
ATOM 673 O O . MET A 1 91 ? -10.029 -7.775 -2.429 1.00 97.62 91 MET A O 1
ATOM 677 N N . SER A 1 92 ? -8.761 -7.424 -4.257 1.00 97.75 92 SER A N 1
ATOM 678 C CA . SER A 1 92 ? -8.946 -8.744 -4.877 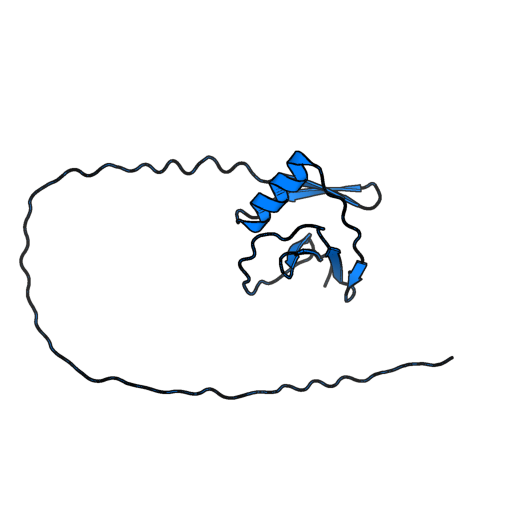1.00 97.75 92 SER A CA 1
ATOM 679 C C . SER A 1 92 ? -7.616 -9.474 -5.011 1.00 97.75 92 SER A C 1
ATOM 681 O O . SER A 1 92 ? -6.589 -8.837 -5.222 1.00 97.75 92 SER A O 1
ATOM 683 N N . ASP A 1 93 ? -7.637 -10.802 -4.898 1.00 97.56 93 ASP A N 1
ATOM 684 C CA . ASP A 1 93 ? -6.460 -11.632 -5.166 1.00 97.56 93 ASP A CA 1
ATOM 685 C C . ASP A 1 93 ? -6.042 -11.558 -6.633 1.00 97.56 93 ASP A C 1
ATOM 687 O O . ASP A 1 93 ? -6.879 -11.649 -7.535 1.00 97.56 93 ASP A O 1
ATOM 691 N N . TYR A 1 94 ? -4.735 -11.471 -6.856 1.00 96.12 94 TYR A N 1
ATOM 692 C CA . TYR A 1 94 ? -4.133 -11.567 -8.173 1.00 96.12 94 TYR A CA 1
ATOM 693 C C . TYR A 1 94 ? -2.904 -12.476 -8.122 1.00 96.12 94 TYR A C 1
ATOM 695 O O . TYR A 1 94 ? -2.086 -12.414 -7.209 1.00 96.12 94 TYR A O 1
ATOM 703 N N . SER A 1 95 ? -2.827 -13.398 -9.083 1.00 94.50 95 SER A N 1
ATOM 704 C CA . SER A 1 95 ? -1.726 -14.357 -9.277 1.00 94.50 95 SER A CA 1
ATOM 705 C C . SER A 1 95 ? -1.311 -15.225 -8.070 1.00 94.50 95 SER A C 1
ATOM 707 O O . SER A 1 95 ? -0.351 -15.979 -8.173 1.00 94.50 95 SER A O 1
ATOM 709 N N . GLY A 1 96 ? -2.058 -15.204 -6.961 1.00 95.88 96 GLY A N 1
ATOM 710 C CA . GLY A 1 96 ? -1.854 -16.072 -5.794 1.00 95.88 96 GLY A CA 1
ATOM 711 C C . GLY A 1 96 ? -0.818 -15.585 -4.774 1.00 95.88 96 GLY A C 1
ATOM 712 O O . GLY A 1 96 ? -0.594 -16.282 -3.787 1.00 95.88 96 GLY A O 1
ATOM 713 N N . PHE A 1 97 ? -0.215 -14.413 -4.985 1.00 96.75 97 PHE A N 1
ATOM 714 C CA . PHE A 1 97 ? 0.802 -13.841 -4.091 1.00 96.75 97 PHE A CA 1
ATOM 715 C C . PHE A 1 97 ? 0.588 -12.354 -3.776 1.00 96.75 97 PHE A C 1
ATOM 717 O O . PHE A 1 97 ? 1.291 -11.805 -2.927 1.00 96.75 97 PHE A O 1
ATOM 724 N N . GLU A 1 98 ? -0.383 -11.696 -4.415 1.00 97.62 98 GLU A N 1
ATOM 725 C CA . GLU A 1 98 ? -0.685 -10.284 -4.190 1.00 97.62 98 GLU A CA 1
ATOM 726 C C . GLU A 1 98 ? -2.191 -10.010 -4.141 1.00 97.62 98 GLU A C 1
ATOM 728 O O . GLU A 1 98 ? -3.023 -10.775 -4.643 1.00 97.62 98 GLU A O 1
ATOM 733 N N . LYS A 1 99 ? -2.545 -8.893 -3.507 1.00 97.88 99 LYS A N 1
ATOM 734 C CA . LYS A 1 99 ? -3.880 -8.304 -3.580 1.00 97.88 99 LYS A CA 1
ATOM 735 C C . LYS A 1 99 ? -3.795 -6.918 -4.188 1.00 97.88 99 LYS A C 1
ATOM 737 O O . LYS A 1 99 ? -2.914 -6.155 -3.810 1.00 97.88 99 LYS A O 1
ATOM 742 N N . VAL A 1 100 ? -4.753 -6.572 -5.042 1.00 98.31 100 VAL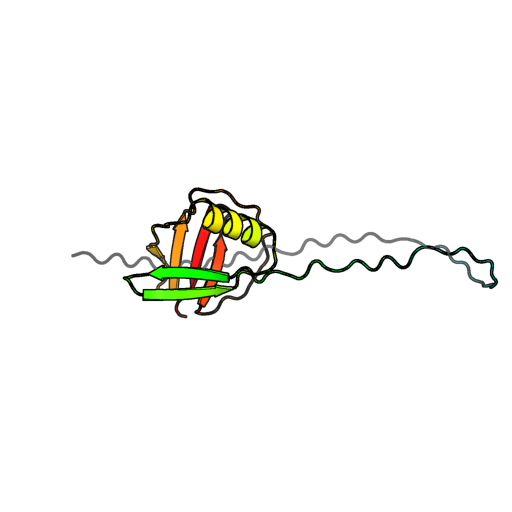 A N 1
ATOM 743 C CA . VAL A 1 100 ? -4.822 -5.269 -5.720 1.00 98.31 100 VAL A CA 1
ATOM 744 C C . VAL A 1 100 ? -6.173 -4.617 -5.455 1.00 98.31 100 VAL A C 1
ATOM 746 O O . VAL A 1 100 ? -7.203 -5.299 -5.439 1.00 98.31 100 VAL A O 1
ATOM 749 N N . GLY A 1 101 ? -6.188 -3.302 -5.250 1.00 98.44 101 GLY A N 1
ATOM 750 C CA . GLY A 1 101 ? -7.422 -2.531 -5.120 1.00 98.44 101 GLY A CA 1
ATOM 751 C C . GLY A 1 101 ? -7.259 -1.079 -5.556 1.00 98.44 101 GLY A C 1
ATOM 752 O O . GLY A 1 101 ? -6.174 -0.509 -5.461 1.00 98.44 101 GLY A O 1
ATOM 753 N N . ALA A 1 102 ? -8.345 -0.477 -6.038 1.00 98.38 102 ALA A N 1
ATOM 754 C CA . ALA A 1 102 ? -8.365 0.930 -6.423 1.00 98.38 102 ALA A CA 1
ATOM 755 C C . ALA A 1 102 ? -8.370 1.834 -5.181 1.00 98.38 102 ALA A C 1
ATOM 757 O O . ALA A 1 102 ? -9.175 1.632 -4.272 1.00 98.38 102 ALA A O 1
ATOM 758 N N . LEU A 1 103 ? -7.513 2.857 -5.167 1.00 97.75 103 LEU A N 1
ATOM 759 C CA . LEU A 1 103 ? -7.424 3.825 -4.070 1.00 97.75 103 LEU A CA 1
ATOM 760 C C . LEU A 1 103 ? -8.627 4.774 -4.022 1.00 97.75 103 LEU A C 1
ATOM 762 O O . LEU A 1 103 ? -8.924 5.321 -2.970 1.00 97.75 103 LEU A O 1
ATOM 766 N N . GLY A 1 104 ? -9.292 5.006 -5.160 1.00 97.44 104 GLY A N 1
ATOM 767 C CA . GLY A 1 104 ? -10.276 6.089 -5.302 1.00 97.44 104 GLY A CA 1
ATOM 768 C C . GLY A 1 104 ? -9.641 7.482 -5.420 1.00 97.44 104 GLY A C 1
ATOM 769 O O . GLY A 1 104 ? -10.352 8.471 -5.568 1.00 97.44 104 GLY A O 1
ATOM 770 N N . HIS A 1 105 ? -8.309 7.542 -5.415 1.00 97.44 105 HIS A N 1
ATOM 771 C CA . HIS A 1 105 ? -7.485 8.731 -5.591 1.00 97.44 105 HIS A CA 1
ATOM 772 C C . HIS A 1 105 ? -6.428 8.455 -6.661 1.00 97.44 105 HIS A C 1
ATOM 774 O O . HIS A 1 105 ? -6.021 7.307 -6.849 1.00 97.44 105 HIS A O 1
ATOM 780 N N . THR A 1 106 ? -5.973 9.510 -7.328 1.00 98.38 106 THR A N 1
ATOM 781 C CA . THR A 1 106 ? -4.754 9.477 -8.139 1.00 98.38 106 THR A CA 1
ATOM 782 C C . THR A 1 106 ? -3.657 10.152 -7.334 1.00 98.38 106 THR A C 1
ATOM 784 O O . THR A 1 106 ? -3.831 11.301 -6.933 1.00 98.38 106 THR A O 1
ATOM 787 N N . LEU A 1 107 ? -2.570 9.430 -7.095 1.00 98.44 107 LEU A N 1
ATOM 788 C CA . LEU A 1 107 ? -1.382 9.907 -6.402 1.00 98.44 107 LEU A CA 1
ATOM 789 C C . LEU A 1 107 ? -0.272 10.215 -7.403 1.00 98.44 107 LEU A C 1
ATOM 791 O O . LEU A 1 107 ? -0.231 9.645 -8.498 1.00 98.44 107 LEU A O 1
ATOM 795 N N . THR A 1 108 ? 0.662 11.067 -7.012 1.00 98.00 108 THR A N 1
ATOM 796 C CA . THR A 1 108 ? 1.864 11.328 -7.801 1.00 98.00 108 THR A CA 1
ATOM 797 C C . THR A 1 108 ? 2.734 10.072 -7.869 1.00 98.00 108 THR A C 1
ATOM 799 O O . THR A 1 108 ? 3.101 9.500 -6.845 1.00 98.00 108 THR A O 1
ATOM 802 N N . SER A 1 109 ? 3.079 9.623 -9.078 1.00 94.94 109 SER A N 1
ATOM 803 C CA . SER A 1 109 ? 3.893 8.424 -9.311 1.00 94.94 109 SER A CA 1
ATOM 804 C C . SER A 1 109 ? 5.255 8.765 -9.911 1.00 94.94 109 SER A C 1
ATOM 806 O O . SER A 1 109 ? 5.357 9.541 -10.859 1.00 94.94 109 SER A O 1
ATOM 808 N N . ASN A 1 110 ? 6.300 8.119 -9.396 1.00 94.44 110 ASN A N 1
ATOM 809 C CA . ASN A 1 110 ? 7.654 8.147 -9.944 1.00 94.44 110 ASN A CA 1
ATOM 810 C C . ASN A 1 110 ? 8.084 6.705 -10.241 1.00 94.44 110 ASN A C 1
ATOM 812 O O . ASN A 1 110 ? 8.765 6.063 -9.436 1.00 94.44 110 ASN A O 1
ATOM 816 N N . ASP A 1 111 ? 7.580 6.175 -11.355 1.00 93.69 111 ASP A N 1
ATOM 817 C CA . ASP A 1 111 ? 7.675 4.754 -11.671 1.00 93.69 111 ASP A CA 1
ATOM 818 C C . ASP A 1 111 ? 9.125 4.328 -11.915 1.00 93.69 111 ASP A C 1
ATOM 820 O O . ASP A 1 111 ? 9.837 4.857 -12.772 1.00 93.69 111 ASP A O 1
ATOM 824 N N . LYS A 1 112 ? 9.548 3.313 -11.163 1.00 92.81 112 LYS A N 1
ATOM 825 C CA . LYS A 1 112 ? 10.860 2.678 -11.270 1.00 92.81 112 LYS A CA 1
ATOM 826 C C . LYS A 1 112 ? 10.696 1.173 -11.145 1.00 92.81 112 LYS A C 1
ATOM 828 O O . LYS A 1 112 ? 9.799 0.690 -10.454 1.00 92.81 112 LYS A O 1
ATOM 833 N N . GLN A 1 113 ? 11.582 0.421 -11.788 1.00 95.56 113 GLN A N 1
ATOM 834 C CA . GLN A 1 113 ? 11.641 -1.015 -11.556 1.00 95.56 113 GLN A CA 1
ATOM 835 C C . GLN A 1 113 ? 12.014 -1.271 -10.091 1.00 95.56 113 GLN A C 1
ATOM 837 O O . GLN A 1 113 ? 12.988 -0.713 -9.586 1.00 95.56 113 GLN A O 1
ATOM 842 N N . THR A 1 114 ? 11.243 -2.127 -9.427 1.00 92.19 114 THR A N 1
ATOM 843 C CA . THR A 1 114 ? 11.488 -2.559 -8.050 1.00 92.19 114 THR A CA 1
ATOM 844 C C . THR A 1 114 ? 11.395 -4.080 -7.952 1.00 92.19 114 THR A C 1
ATOM 846 O O . THR A 1 114 ? 10.838 -4.730 -8.837 1.00 92.19 114 THR A O 1
ATOM 849 N N . THR A 1 115 ? 11.978 -4.648 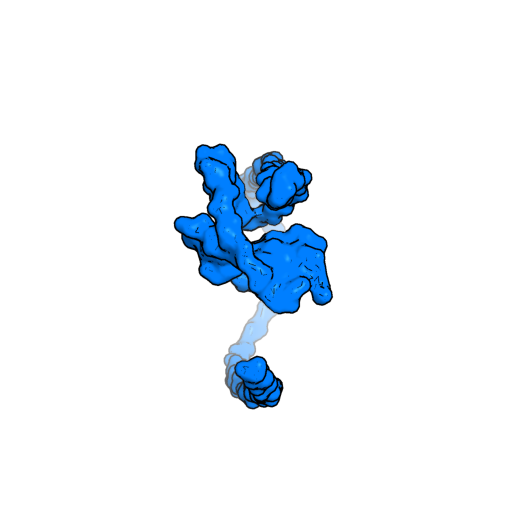-6.901 1.00 94.94 115 THR A N 1
ATOM 850 C CA . THR A 1 115 ? 11.784 -6.054 -6.520 1.00 94.94 115 THR A CA 1
ATOM 851 C C . THR A 1 115 ? 10.914 -6.069 -5.279 1.00 94.94 115 THR A C 1
ATOM 853 O O . THR A 1 115 ? 11.164 -5.279 -4.375 1.00 94.94 115 THR A O 1
ATOM 856 N N . THR A 1 116 ? 9.908 -6.936 -5.260 1.00 95.25 116 THR A N 1
ATOM 857 C CA . THR A 1 116 ? 8.942 -7.022 -4.166 1.00 95.25 116 THR A CA 1
ATOM 858 C C . THR A 1 116 ? 9.092 -8.321 -3.392 1.00 95.25 116 THR A C 1
ATOM 860 O O . THR A 1 116 ? 9.401 -9.366 -3.969 1.00 95.25 116 THR A O 1
ATOM 863 N N . GLU A 1 117 ? 8.804 -8.265 -2.101 1.00 96.88 117 GLU A N 1
ATOM 864 C CA . GLU A 1 117 ? 8.701 -9.408 -1.203 1.00 96.88 117 GLU A CA 1
ATOM 865 C C . GLU A 1 117 ? 7.375 -9.410 -0.432 1.00 96.88 117 GLU A C 1
ATOM 867 O O . GLU A 1 117 ? 6.599 -8.453 -0.447 1.00 96.88 117 GLU A O 1
ATOM 872 N N . ALA A 1 118 ? 7.080 -10.523 0.241 1.00 96.88 118 ALA A N 1
ATOM 873 C CA . ALA A 1 118 ? 5.899 -10.611 1.087 1.00 96.88 118 ALA A CA 1
ATOM 874 C C . ALA A 1 118 ? 5.977 -9.573 2.220 1.00 96.88 118 ALA A C 1
ATOM 876 O O . ALA A 1 118 ? 6.907 -9.587 3.023 1.00 96.88 118 ALA A O 1
ATOM 877 N N . GLY A 1 119 ? 4.961 -8.716 2.312 1.00 95.81 119 GLY A N 1
ATOM 878 C CA . GLY A 1 119 ? 4.916 -7.573 3.223 1.00 95.81 119 GLY A CA 1
ATOM 879 C C . GLY A 1 119 ? 4.992 -6.222 2.514 1.00 95.81 119 GLY A C 1
ATOM 880 O O . GLY A 1 119 ? 4.568 -5.226 3.103 1.00 95.81 119 GLY A O 1
ATOM 881 N N . ASP A 1 120 ? 5.446 -6.182 1.259 1.00 97.25 120 ASP A N 1
ATOM 882 C CA . ASP A 1 120 ? 5.537 -4.933 0.510 1.00 97.25 120 ASP A CA 1
ATOM 883 C C . ASP A 1 120 ? 4.167 -4.365 0.137 1.00 97.25 120 ASP A C 1
ATOM 885 O O . ASP A 1 120 ? 3.209 -5.084 -0.177 1.00 97.25 120 ASP A O 1
ATOM 889 N N . ILE A 1 121 ? 4.107 -3.032 0.139 1.00 97.44 121 ILE A N 1
ATOM 890 C CA . ILE A 1 121 ? 2.949 -2.240 -0.266 1.00 97.44 121 ILE A CA 1
ATOM 891 C C . ILE A 1 121 ? 3.401 -1.282 -1.361 1.00 97.44 121 ILE A C 1
ATOM 893 O O . ILE A 1 121 ? 4.293 -0.464 -1.140 1.00 97.44 121 ILE A O 1
ATOM 897 N N . VAL A 1 122 ? 2.786 -1.375 -2.537 1.00 97.69 122 VAL A N 1
ATOM 898 C CA . VAL A 1 122 ? 3.242 -0.655 -3.733 1.00 97.69 122 VAL A CA 1
ATOM 899 C C . VAL A 1 122 ? 2.092 0.123 -4.364 1.00 97.69 122 VAL A C 1
ATOM 901 O O . VAL A 1 122 ? 0.991 -0.402 -4.535 1.00 97.69 122 VAL A O 1
ATOM 904 N N . LEU A 1 123 ? 2.358 1.378 -4.732 1.00 98.31 123 LEU A N 1
A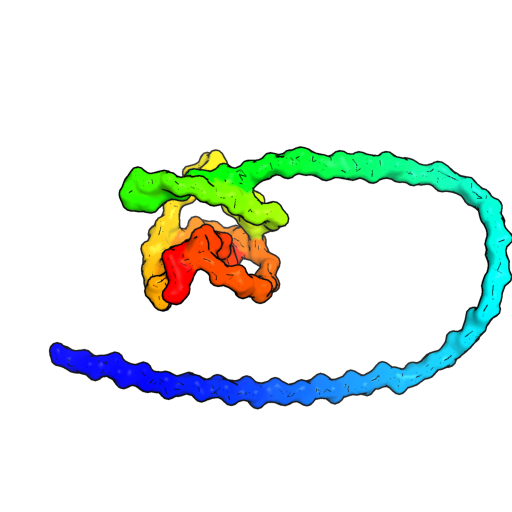TOM 905 C CA . LEU A 1 123 ? 1.488 2.158 -5.611 1.00 98.31 123 LEU A CA 1
ATOM 906 C C . LEU A 1 123 ? 1.622 1.632 -7.042 1.00 98.31 123 LEU A C 1
ATOM 908 O O . LEU A 1 123 ? 2.728 1.519 -7.566 1.00 98.31 123 LEU A O 1
ATOM 912 N N . TYR A 1 124 ? 0.497 1.356 -7.688 1.00 97.12 124 TYR A N 1
ATOM 913 C CA . TYR A 1 124 ? 0.446 0.836 -9.047 1.00 97.12 124 TYR A CA 1
ATOM 914 C C . TYR A 1 124 ? -0.447 1.706 -9.932 1.00 97.12 124 TYR A C 1
ATOM 916 O O . TYR A 1 124 ? -1.564 2.056 -9.549 1.00 97.12 124 TYR A O 1
ATOM 924 N N . GLN A 1 125 ? 0.054 2.064 -11.119 1.00 96.50 125 GLN A N 1
ATOM 925 C CA . GLN A 1 125 ? -0.635 2.928 -12.093 1.00 96.50 125 GLN A CA 1
ATOM 926 C C . GLN A 1 125 ? -1.196 4.223 -11.478 1.00 96.50 125 GLN A C 1
ATOM 928 O O . GLN A 1 125 ? -2.269 4.688 -11.859 1.00 96.50 125 GLN A O 1
ATOM 933 N N . SER A 1 126 ? -0.497 4.769 -10.479 1.00 98.25 126 SER A N 1
ATOM 934 C CA . SER A 1 126 ? -0.861 6.007 -9.774 1.00 98.25 126 SER A CA 1
ATOM 935 C C . SER A 1 126 ? -2.179 5.965 -8.982 1.00 98.25 126 SER A C 1
ATOM 937 O O . SER A 1 126 ? -2.444 6.883 -8.216 1.00 98.25 126 SER A O 1
ATOM 939 N N . ASN A 1 127 ? -3.024 4.942 -9.126 1.00 98.38 127 ASN A N 1
ATOM 940 C CA . ASN A 1 127 ? -4.383 4.932 -8.565 1.00 98.38 127 ASN A CA 1
ATOM 941 C C . ASN A 1 127 ? -4.809 3.595 -7.939 1.00 98.38 127 ASN A C 1
ATOM 943 O O . ASN A 1 127 ? -5.955 3.445 -7.502 1.00 98.38 127 ASN A O 1
ATOM 947 N N . GLN A 1 128 ? -3.908 2.618 -7.889 1.00 98.25 128 GLN A N 1
ATOM 948 C CA . GLN A 1 128 ? -4.124 1.326 -7.250 1.00 98.25 128 GLN A CA 1
ATOM 949 C C . GLN A 1 128 ? -3.063 1.077 -6.191 1.00 98.25 128 GLN A C 1
ATOM 951 O O . GLN A 1 128 ? -1.940 1.562 -6.286 1.00 98.25 128 GLN A O 1
ATOM 956 N N . ILE A 1 129 ? -3.411 0.273 -5.197 1.00 98.12 129 ILE A N 1
ATOM 957 C CA . ILE A 1 129 ? -2.474 -0.198 -4.186 1.00 98.12 129 ILE A CA 1
ATOM 958 C C . ILE A 1 129 ? -2.395 -1.718 -4.230 1.00 98.12 129 ILE A C 1
ATOM 960 O O . ILE A 1 129 ? -3.416 -2.405 -4.347 1.00 98.12 129 ILE A O 1
ATOM 964 N N . VAL A 1 130 ? -1.170 -2.223 -4.158 1.00 98.12 130 VAL A N 1
ATOM 965 C CA . VAL A 1 130 ? -0.845 -3.647 -4.172 1.00 98.12 130 VAL A CA 1
ATOM 966 C C . VAL A 1 130 ? -0.272 -4.028 -2.815 1.00 98.12 130 VAL A C 1
ATOM 968 O O . VAL A 1 130 ? 0.559 -3.301 -2.278 1.00 98.12 130 VAL A O 1
ATOM 971 N N . MET A 1 131 ? -0.717 -5.154 -2.260 1.00 97.81 131 MET A N 1
ATOM 972 C CA . MET A 1 131 ? -0.147 -5.766 -1.058 1.00 97.81 131 MET A CA 1
ATOM 973 C C . MET A 1 131 ? 0.355 -7.167 -1.390 1.00 97.81 131 MET A C 1
ATOM 975 O O . MET A 1 131 ? -0.443 -8.038 -1.750 1.00 97.81 131 MET A O 1
ATOM 979 N N . PHE A 1 132 ? 1.654 -7.391 -1.231 1.00 98.00 132 PHE A N 1
ATOM 980 C CA . PHE A 1 132 ? 2.290 -8.685 -1.461 1.00 98.00 132 PHE A CA 1
ATOM 981 C C . PHE A 1 132 ? 2.231 -9.539 -0.191 1.00 98.00 132 PHE A C 1
ATOM 983 O O . PHE A 1 132 ? 2.534 -9.062 0.901 1.00 98.00 132 PHE A O 1
ATOM 990 N N . TYR A 1 133 ? 1.837 -10.808 -0.308 1.00 95.88 133 TYR A N 1
ATOM 991 C CA . TYR A 1 133 ? 1.701 -11.727 0.834 1.00 95.88 133 TYR A CA 1
ATOM 992 C C . TYR A 1 133 ? 2.394 -13.084 0.644 1.00 95.88 133 TYR A C 1
ATOM 994 O O . TYR A 1 133 ? 2.333 -13.924 1.545 1.00 95.88 133 TYR A O 1
ATOM 1002 N N . GLY A 1 134 ? 3.032 -13.323 -0.502 1.00 94.81 134 GLY A N 1
ATOM 1003 C CA . GLY A 1 134 ? 3.674 -14.598 -0.819 1.00 94.81 134 GLY A CA 1
ATOM 1004 C C . GLY A 1 134 ? 4.631 -14.511 -2.009 1.00 94.81 134 GLY A C 1
ATOM 1005 O O . GLY A 1 134 ? 5.083 -13.423 -2.360 1.00 94.81 134 GLY A O 1
ATOM 1006 N N . SER A 1 135 ? 4.918 -15.671 -2.606 1.00 87.69 135 SER A N 1
ATOM 1007 C CA . SER A 1 135 ? 5.803 -15.883 -3.764 1.00 87.69 135 SER A CA 1
ATOM 1008 C C . SER A 1 135 ? 5.265 -16.965 -4.688 1.00 87.69 135 SER A C 1
ATOM 1010 O O . SER A 1 135 ? 4.689 -17.926 -4.123 1.00 87.69 135 SER A O 1
#

pLDDT: mean 77.24, std 25.48, range [29.25, 98.44]

Mean predicted aligned error: 16.28 Å